Protein 2D37 (pdb70)

Structure (mmCIF, N/CA/C/O backbone):
data_2D37
#
_entry.id   2D37
#
_cell.length_a   86.449
_cell.length_b   86.449
_cell.length_c   49.029
_cell.angle_alpha   90.00
_cell.angle_beta   90.00
_cell.angle_gamma   120.00
#
_symmetry.space_group_name_H-M   'P 31 2 1'
#
loop_
_entity.id
_entity.type
_entity.pdbx_description
1 polymer 'hypothetical NADH-dependent FMN oxidoreductase'
2 non-polymer 'FLAVIN MONONUCLEOTIDE'
3 non-polymer NICOTINAMIDE-ADENINE-DINUCLEOTIDE
4 water water
#
loop_
_atom_site.group_PDB
_atom_site.id
_atom_site.type_symbol
_atom_site.label_atom_id
_atom_site.label_alt_id
_atom_site.label_comp_id
_atom_site.label_asym_id
_atom_site.label_entity_id
_atom_site.label_seq_id
_atom_site.pdbx_PDB_ins_code
_atom_site.Cartn_x
_atom_site.Cartn_y
_atom_site.Cartn_z
_atom_site.occupancy
_atom_site.B_iso_or_equiv
_atom_site.auth_seq_id
_atom_site.auth_comp_id
_atom_site.auth_asym_id
_atom_site.auth_atom_id
_atom_site.pdbx_PDB_model_num
ATOM 1 N N . MET A 1 21 ? -10.127 68.909 -3.356 1.00 32.14 1 MET A N 1
ATOM 2 C CA . MET A 1 21 ? -9.841 69.952 -2.325 1.00 31.49 1 MET A CA 1
ATOM 3 C C . MET A 1 21 ? -9.346 69.378 -1.007 1.00 30.53 1 MET A C 1
ATOM 4 O O . MET A 1 21 ? -8.649 70.083 -0.260 1.00 29.68 1 MET A O 1
ATOM 9 N N . ALA A 1 22 ? -9.707 68.135 -0.725 1.00 29.45 2 ALA A N 1
ATOM 10 C CA . ALA A 1 22 ? -9.161 67.426 0.447 1.00 29.17 2 ALA A CA 1
ATOM 11 C C . ALA A 1 22 ? -7.657 67.323 0.317 1.00 29.22 2 ALA A C 1
ATOM 12 O O . ALA A 1 22 ? -6.920 67.505 1.305 1.00 28.31 2 ALA A O 1
ATOM 14 N N . GLU A 1 23 ? -7.173 67.101 -0.913 1.00 29.11 3 GLU A N 1
ATOM 15 C CA . GLU A 1 23 ? -5.733 67.081 -1.179 1.00 29.19 3 GLU A CA 1
ATOM 16 C C . GLU A 1 23 ? -5.038 68.426 -1.030 1.00 27.56 3 GLU A C 1
ATOM 17 O O . GLU A 1 23 ? -3.885 68.470 -0.580 1.00 27.29 3 GLU A O 1
ATOM 23 N N . VAL A 1 24 ? -5.686 69.535 -1.409 1.00 25.76 4 VAL A N 1
ATOM 24 C CA . VAL A 1 24 ? -5.055 70.839 -1.202 1.00 25.68 4 VAL A CA 1
ATOM 25 C C . VAL A 1 24 ? -4.995 71.139 0.293 1.00 23.03 4 VAL A C 1
ATOM 26 O O . VAL A 1 24 ? -4.008 71.669 0.755 1.00 23.43 4 VAL A O 1
ATOM 30 N N . ILE A 1 25 ? -6.016 70.735 1.039 1.00 23.08 5 ILE A N 1
ATOM 31 C CA . ILE A 1 25 ? -5.989 70.933 2.504 1.00 22.09 5 ILE A CA 1
ATOM 32 C C . ILE A 1 25 ? -4.797 70.166 3.079 1.00 21.65 5 ILE A C 1
ATOM 33 O O . ILE A 1 25 ? -4.002 70.708 3.840 1.00 20.65 5 ILE A O 1
ATOM 38 N N . LYS A 1 26 ? -4.669 68.886 2.743 1.00 21.31 6 LYS A N 1
ATOM 39 C CA . LYS A 1 26 ? -3.559 68.108 3.307 1.00 21.45 6 LYS A CA 1
ATOM 40 C C . LYS A 1 26 ? -2.194 68.665 2.922 1.00 21.21 6 LYS A C 1
ATOM 41 O O . LYS A 1 26 ? -1.279 68.667 3.729 1.00 20.46 6 LYS A O 1
ATOM 47 N N . SER A 1 27 ? -2.020 69.072 1.660 1.00 20.72 7 SER A N 1
ATOM 48 C CA . SER A 1 27 ? -0.723 69.563 1.205 1.00 22.04 7 SER A CA 1
ATOM 49 C C . SER A 1 27 ? -0.278 70.840 1.926 1.00 19.96 7 SER A C 1
ATOM 50 O O . SER A 1 27 ? 0.871 70.999 2.298 1.00 20.63 7 SER A O 1
ATOM 53 N N . ILE A 1 28 ? -1.232 71.752 2.109 1.00 20.66 8 ILE A N 1
ATOM 54 C CA . ILE A 1 28 ? -0.973 72.978 2.852 1.00 20.80 8 ILE A CA 1
ATOM 55 C C . ILE A 1 28 ? -0.750 72.673 4.351 1.00 20.04 8 ILE A C 1
ATOM 56 O O . ILE A 1 28 ? 0.179 73.195 4.959 1.00 19.77 8 ILE A O 1
ATOM 61 N N . MET A 1 29 ? -1.605 71.822 4.925 1.00 20.39 9 MET A N 1
ATOM 62 C CA . MET A 1 29 ? -1.470 71.511 6.354 1.00 19.25 9 MET A CA 1
ATOM 63 C C . MET A 1 29 ? -0.222 70.729 6.697 1.00 19.37 9 MET A C 1
ATOM 64 O O . MET A 1 29 ? 0.297 70.808 7.814 1.00 17.59 9 MET A O 1
ATOM 69 N N . ARG A 1 30 ? 0.323 69.967 5.735 1.00 19.70 10 ARG A N 1
ATOM 70 C CA . ARG A 1 30 ? 1.562 69.255 5.979 1.00 20.58 10 ARG A CA 1
ATOM 71 C C . ARG A 1 30 ? 2.684 70.162 6.349 1.00 20.55 10 ARG A C 1
ATOM 72 O O . ARG A 1 30 ? 3.640 69.727 7.005 1.00 21.37 10 ARG A O 1
ATOM 80 N N . LYS A 1 31 ? 2.615 71.429 5.893 1.00 19.55 11 LYS A N 1
ATOM 81 C CA . LYS A 1 31 ? 3.630 72.405 6.195 1.00 20.47 11 LYS A CA 1
ATOM 82 C C . LYS A 1 31 ? 3.146 73.473 7.169 1.00 18.53 11 LYS A C 1
ATOM 83 O O . LYS A 1 31 ? 3.776 74.512 7.299 1.00 20.96 11 LYS A O 1
ATOM 89 N N . PHE A 1 32 ? 2.036 73.202 7.866 1.00 16.77 12 PHE A N 1
ATOM 90 C CA . PHE A 1 32 ? 1.510 74.110 8.877 1.00 15.14 12 PHE A CA 1
ATOM 91 C C . PHE A 1 32 ? 1.751 73.546 10.264 1.00 15.46 12 PHE A C 1
ATOM 92 O O . PHE A 1 32 ? 1.131 72.571 10.631 1.00 16.52 12 PHE A O 1
ATOM 100 N N . PRO A 1 33 ? 2.696 74.108 11.010 1.00 15.12 13 PRO A N 1
ATOM 101 C CA . PRO A 1 33 ? 3.105 73.536 12.295 1.00 15.52 13 PRO A CA 1
ATOM 102 C C . PRO A 1 33 ? 2.069 73.732 13.371 1.00 15.99 13 PRO A C 1
ATOM 103 O O . PRO A 1 33 ? 1.503 74.817 13.472 1.00 17.05 13 PRO A O 1
ATOM 107 N N . LEU A 1 34 ? 1.834 72.693 14.168 1.00 15.42 14 LEU A N 1
ATOM 108 C CA . LEU A 1 34 ? 0.787 72.742 15.193 1.00 15.23 14 LEU A CA 1
ATOM 109 C C . LEU A 1 34 ? 1.230 72.005 16.433 1.00 16.72 14 LEU A C 1
ATOM 110 O O . LEU A 1 34 ? 1.790 70.916 16.341 1.00 16.71 14 LEU A O 1
ATOM 115 N N . GLY A 1 35 ? 0.968 72.592 17.605 1.00 15.64 15 GLY A N 1
ATOM 116 C CA . GLY A 1 35 ? 1.197 71.888 18.852 1.00 15.58 15 GLY A CA 1
ATOM 117 C C . GLY A 1 35 ? 0.272 70.686 18.921 1.00 15.28 15 GLY A C 1
ATOM 118 O O . GLY A 1 35 ? -0.789 70.633 18.301 1.00 15.71 15 GLY A O 1
ATOM 119 N N . VAL A 1 36 ? 0.735 69.691 19.656 1.00 14.72 16 VAL A N 1
ATOM 120 C CA . VAL A 1 36 ? 0.008 68.473 19.845 1.00 14.69 16 VAL A CA 1
ATOM 121 C C . VAL A 1 36 ? -0.271 68.242 21.295 1.00 15.03 16 VAL A C 1
ATOM 122 O O . VAL A 1 36 ? 0.494 68.679 22.163 1.00 14.02 16 VAL A O 1
ATOM 126 N N . ALA A 1 37 ? -1.358 67.511 21.525 1.00 14.12 17 ALA A N 1
ATOM 127 C CA . ALA A 1 37 ? -1.780 67.090 22.858 1.00 14.84 17 ALA A CA 1
ATOM 128 C C . ALA A 1 37 ? -2.377 65.712 22.765 1.00 14.80 17 ALA A C 1
ATOM 129 O O . ALA A 1 37 ? -2.629 65.220 21.689 1.00 15.20 17 ALA A O 1
ATOM 131 N N . ILE A 1 38 ? -2.532 65.049 23.912 1.00 14.70 18 ILE A N 1
ATOM 132 C CA . ILE A 1 38 ? -3.262 63.786 23.977 1.00 14.51 18 ILE A CA 1
ATOM 133 C C . ILE A 1 38 ? -4.501 63.943 24.820 1.00 15.38 18 ILE A C 1
ATOM 134 O O . ILE A 1 38 ? -4.430 64.190 26.034 1.00 14.81 18 ILE A O 1
ATOM 139 N N . VAL A 1 39 ? -5.642 63.836 24.179 1.00 14.90 19 VAL A N 1
ATOM 140 C CA . VAL A 1 39 ? -6.921 64.013 24.896 1.00 14.89 19 VAL A CA 1
ATOM 141 C C . VAL A 1 39 ? -7.373 62.627 25.325 1.00 16.61 19 VAL A C 1
ATOM 142 O O . VAL A 1 39 ? -7.213 61.655 24.591 1.00 17.74 19 VAL A O 1
ATOM 146 N N . THR A 1 40 ? -7.854 62.516 26.553 1.00 16.55 20 THR A N 1
ATOM 147 C CA . THR A 1 40 ? -8.327 61.225 27.015 1.00 16.54 20 THR A CA 1
ATOM 148 C C . THR A 1 40 ? -9.673 61.353 27.649 1.00 16.45 20 THR A C 1
ATOM 149 O O . THR A 1 40 ? -10.109 62.428 28.022 1.00 16.19 20 THR A O 1
ATOM 153 N N . THR A 1 41 ? -10.353 60.216 27.762 1.00 16.75 21 THR A N 1
ATOM 154 C CA . THR A 1 41 ? -11.559 60.151 28.550 1.00 17.04 21 THR A CA 1
ATOM 155 C C . THR A 1 41 ? -11.748 58.744 29.094 1.00 17.13 21 THR A C 1
ATOM 156 O O . THR A 1 41 ? -10.992 57.841 28.719 1.00 16.07 21 THR A O 1
ATOM 160 N N . ASN A 1 42 ? -12.704 58.619 30.010 1.00 16.48 22 ASN A N 1
ATOM 161 C CA . ASN A 1 42 ? -13.121 57.314 30.565 1.00 17.42 22 ASN A CA 1
ATOM 162 C C . ASN A 1 42 ? -14.522 57.107 30.006 1.00 17.48 22 ASN A C 1
ATOM 163 O O . ASN A 1 42 ? -15.491 57.765 30.409 1.00 19.01 22 ASN A O 1
ATOM 168 N N . TRP A 1 43 ? -14.583 56.281 28.980 1.00 17.59 23 TRP A N 1
ATOM 169 C CA . TRP A 1 43 ? -15.746 56.068 28.149 1.00 18.54 23 TRP A CA 1
ATOM 170 C C . TRP A 1 43 ? -16.454 54.816 28.657 1.00 20.14 23 TRP A C 1
ATOM 171 O O . TRP A 1 43 ? -16.108 53.714 28.252 1.00 19.75 23 TRP A O 1
ATOM 182 N N . LYS A 1 44 ? -17.392 55.021 29.570 1.00 20.88 24 LYS A N 1
ATOM 183 C CA . LYS A 1 44 ? -18.123 53.916 30.197 1.00 21.57 24 LYS A CA 1
ATOM 184 C C . LYS A 1 44 ? -17.172 52.872 30.760 1.00 21.37 24 LYS A C 1
ATOM 185 O O . LYS A 1 44 ? -17.430 51.656 30.654 1.00 22.31 24 LYS A O 1
ATOM 191 N N . GLY A 1 45 ? -16.073 53.314 31.359 1.00 20.44 25 GLY A N 1
ATOM 192 C CA . GLY A 1 45 ? -15.059 52.456 31.945 1.00 20.39 25 GLY A CA 1
ATOM 193 C C . GLY A 1 45 ? -13.884 52.091 31.065 1.00 18.81 25 GLY A C 1
ATOM 194 O O . GLY A 1 45 ? -12.881 51.562 31.523 1.00 19.75 25 GLY A O 1
ATOM 195 N N . GLU A 1 46 ? -14.011 52.350 29.760 1.00 17.88 26 GLU A N 1
ATOM 196 C CA . GLU A 1 46 ? -12.921 52.080 28.815 1.00 17.24 26 GLU A CA 1
ATOM 197 C C . GLU A 1 46 ? -12.017 53.310 28.765 1.00 17.84 26 GLU A C 1
ATOM 198 O O . GLU A 1 46 ? -12.503 54.381 28.416 1.00 17.68 26 GLU A O 1
ATOM 204 N N . LEU A 1 47 ? -10.741 53.121 29.075 1.00 16.77 27 LEU A N 1
ATOM 205 C CA . LEU A 1 47 ? -9.761 54.193 28.984 1.00 16.95 27 LEU A CA 1
ATOM 206 C C . LEU A 1 47 ? -9.367 54.372 27.510 1.00 16.41 27 LEU A C 1
ATOM 207 O O . LEU A 1 47 ? -8.867 53.452 26.878 1.00 17.10 27 LEU A O 1
ATOM 212 N N . VAL A 1 48 ? -9.608 55.578 26.977 1.00 15.12 28 VAL A N 1
ATOM 213 C CA . VAL A 1 48 ? -9.310 55.888 25.613 1.00 15.61 28 VAL A CA 1
ATOM 214 C C . VAL A 1 48 ? -8.645 57.254 25.541 1.00 15.76 28 VAL A C 1
ATOM 215 O O . VAL A 1 48 ? -8.770 58.100 26.429 1.00 15.24 28 VAL A O 1
ATOM 219 N N . GLY A 1 49 ? -7.922 57.447 24.464 1.00 15.60 29 GLY A N 1
ATOM 220 C CA . GLY A 1 49 ? -7.392 58.764 24.182 1.00 15.84 29 GLY A CA 1
ATOM 221 C C . GLY A 1 49 ? -6.814 58.801 22.781 1.00 15.35 29 GLY A C 1
ATOM 222 O O . GLY A 1 49 ? -6.763 57.806 22.070 1.00 15.60 29 GLY A O 1
ATOM 223 N N . MET A 1 50 ? -6.446 59.993 22.348 1.00 15.08 30 MET A N 1
ATOM 224 C CA . MET A 1 50 ? -5.829 60.138 21.037 1.00 14.59 30 MET A CA 1
ATOM 225 C C . MET A 1 50 ? -4.968 61.382 20.983 1.00 14.06 30 MET A C 1
ATOM 226 O O . MET A 1 50 ? -5.258 62.414 21.636 1.00 14.66 30 MET A O 1
ATOM 231 N N . THR A 1 51 ? -3.922 61.280 20.176 1.00 13.37 31 THR A N 1
ATOM 232 C CA . THR A 1 51 ? -3.121 62.407 19.741 1.00 13.52 31 THR A CA 1
ATOM 233 C C . THR A 1 51 ? -3.943 63.309 18.845 1.00 12.95 31 THR A C 1
ATOM 234 O O . THR A 1 51 ? -4.602 62.840 17.927 1.00 13.19 31 THR A O 1
ATOM 238 N N . VAL A 1 52 ? -3.935 64.591 19.154 1.00 13.02 32 VAL A N 1
ATOM 239 C CA . VAL A 1 52 ? -4.590 65.621 18.379 1.00 12.99 32 VAL A CA 1
ATOM 240 C C . VAL A 1 52 ? -3.672 66.797 18.062 1.00 12.80 32 VAL A C 1
ATOM 241 O O . VAL A 1 52 ? -2.815 67.150 18.868 1.00 12.35 32 VAL A O 1
ATOM 245 N N . ASN A 1 53 ? -3.838 67.382 16.867 1.00 13.20 33 ASN A N 1
ATOM 246 C CA . ASN A 1 53 ? -3.202 68.652 16.533 1.00 13.89 33 ASN A CA 1
ATOM 247 C C . ASN A 1 53 ? -4.214 69.762 16.349 1.00 14.45 33 ASN A C 1
ATOM 248 O O . ASN A 1 53 ? -3.871 70.833 15.846 1.00 14.17 33 ASN A O 1
ATOM 253 N N . THR A 1 54 ? -5.450 69.519 16.774 1.00 12.77 34 THR A N 1
ATOM 254 C CA . THR A 1 54 ? -6.538 70.484 16.741 1.00 13.70 34 THR A CA 1
ATOM 255 C C . THR A 1 54 ? -6.940 71.062 18.086 1.00 13.36 34 THR A C 1
ATOM 256 O O . THR A 1 54 ? -7.990 71.737 18.171 1.00 13.28 34 THR A O 1
ATOM 260 N N . PHE A 1 55 ? -6.153 70.798 19.139 1.00 13.44 35 PHE A N 1
ATOM 261 C CA . PHE A 1 55 ? -6.497 71.350 20.441 1.00 13.26 35 PHE A CA 1
ATOM 262 C C . PHE A 1 55 ? -6.196 72.868 20.448 1.00 12.84 35 PHE A C 1
ATOM 263 O O . PHE A 1 55 ? -5.144 73.315 19.938 1.00 14.03 35 PHE A O 1
ATOM 271 N N . ASN A 1 56 ? -7.090 73.633 21.045 1.00 13.00 36 ASN A N 1
ATOM 272 C CA . ASN A 1 56 ? -6.836 75.046 21.256 1.00 14.08 36 ASN A CA 1
ATOM 273 C C . ASN A 1 56 ? -7.733 75.608 22.351 1.00 15.11 36 ASN A C 1
ATOM 274 O O . ASN A 1 56 ? -8.670 74.956 22.784 1.00 14.82 36 ASN A O 1
ATOM 279 N N . SER A 1 57 ? -7.433 76.837 22.772 1.00 14.80 37 SER A N 1
ATOM 280 C CA . SER A 1 57 ? -8.345 77.600 23.628 1.00 14.76 37 SER A CA 1
ATOM 281 C C . SER A 1 57 ? -9.405 78.273 22.788 1.00 15.00 37 SER A C 1
ATOM 282 O O . SER A 1 57 ? -9.086 78.896 21.743 1.00 15.76 37 SER A O 1
ATOM 285 N N . LEU A 1 58 ? -10.666 78.182 23.203 1.00 15.03 38 LEU A N 1
ATOM 286 C CA . LEU A 1 58 ? -11.780 78.689 22.433 1.00 15.10 38 LEU A CA 1
ATOM 287 C C . LEU A 1 58 ? -12.367 79.957 23.031 1.00 16.35 38 LEU A C 1
ATOM 288 O O . LEU A 1 58 ? -12.725 80.876 22.320 1.00 17.00 38 LEU A O 1
ATOM 293 N N . SER A 1 59 ? -12.530 79.934 24.344 1.00 16.31 39 SER A N 1
ATOM 294 C CA . SER A 1 59 ? -13.162 81.057 25.059 1.00 16.78 39 SER A CA 1
ATOM 295 C C . SER A 1 59 ? -12.537 81.282 26.421 1.00 18.14 39 SER A C 1
ATOM 296 O O . SER A 1 59 ? -12.076 80.351 27.074 1.00 17.66 39 SER A O 1
ATOM 299 N N . LEU A 1 60 ? -12.540 82.531 26.891 1.00 19.14 40 LEU A N 1
ATOM 300 C CA . LEU A 1 60 ? -12.078 82.837 28.259 1.00 20.15 40 LEU A CA 1
ATOM 301 C C . LEU A 1 60 ? -13.188 82.936 29.275 1.00 20.47 40 LEU A C 1
ATOM 302 O O . LEU A 1 60 ? -13.024 82.455 30.401 1.00 21.24 40 LEU A O 1
ATOM 307 N N . ASN A 1 61 ? -14.306 83.525 28.875 1.00 20.66 41 ASN A N 1
ATOM 308 C CA . ASN A 1 61 ? -15.498 83.654 29.721 1.00 22.37 41 ASN A CA 1
ATOM 309 C C . ASN A 1 61 ? -16.718 83.250 28.940 1.00 22.73 41 ASN A C 1
ATOM 310 O O . ASN A 1 61 ? -17.211 84.034 28.110 1.00 23.40 41 ASN A O 1
ATOM 315 N N . PRO A 1 62 ? -17.221 82.025 29.104 1.00 21.12 42 PRO A N 1
ATOM 316 C CA . PRO A 1 62 ? -16.713 80.998 30.017 1.00 20.38 42 PRO A CA 1
ATOM 317 C C . PRO A 1 62 ? -15.406 80.381 29.551 1.00 20.56 42 PRO A C 1
ATOM 318 O O . PRO A 1 62 ? -15.065 80.577 28.374 1.00 20.19 42 PRO A O 1
ATOM 322 N N . PRO A 1 63 ? -14.673 79.709 30.439 1.00 19.79 43 PRO A N 1
ATOM 323 C CA . PRO A 1 63 ? -13.351 79.178 30.085 1.00 19.13 43 PRO A CA 1
ATOM 324 C C . PRO A 1 63 ? -13.518 77.875 29.314 1.00 19.18 43 PRO A C 1
ATOM 325 O O . PRO A 1 63 ? -13.775 76.838 29.903 1.00 19.41 43 PRO A O 1
ATOM 329 N N . LEU A 1 64 ? -13.313 77.928 27.999 1.00 18.15 44 LEU A N 1
ATOM 330 C CA . LEU A 1 64 ? -13.555 76.765 27.135 1.00 16.95 44 LEU A CA 1
ATOM 331 C C . LEU A 1 64 ? -12.349 76.449 26.276 1.00 17.21 44 LEU A C 1
ATOM 332 O O . LEU A 1 64 ? -11.677 77.349 25.760 1.00 16.42 44 LEU A O 1
ATOM 337 N N . VAL A 1 65 ? -12.099 75.146 26.153 1.00 16.23 45 VAL A N 1
ATOM 338 C CA . VAL A 1 65 ? -11.101 74.632 25.223 1.00 15.64 45 VAL A CA 1
ATOM 339 C C . VAL A 1 65 ? -11.793 73.649 24.276 1.00 14.63 45 VAL A C 1
ATOM 340 O O . VAL A 1 65 ? -12.920 73.203 24.513 1.00 16.09 45 VAL A O 1
ATOM 344 N N . SER A 1 66 ? -11.134 73.336 23.165 1.00 15.07 46 SER A N 1
ATOM 345 C CA . SER A 1 66 ? -11.757 72.538 22.116 1.00 14.37 46 SER A CA 1
ATOM 346 C C . SER A 1 66 ? -10.724 71.711 21.355 1.00 14.19 46 SER A C 1
ATOM 347 O O . SER A 1 66 ? -9.537 71.986 21.375 1.00 13.48 46 S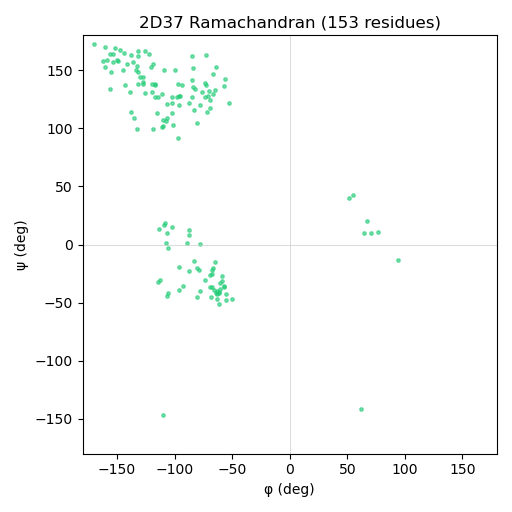ER A O 1
ATOM 350 N N . PHE A 1 67 ? -11.226 70.671 20.729 1.00 14.80 47 PHE A N 1
ATOM 351 C CA . PHE A 1 67 ? -10.501 69.939 19.707 1.00 14.70 47 PHE A CA 1
ATOM 352 C C . PHE A 1 67 ? -11.512 69.409 18.696 1.00 14.18 47 PHE A C 1
ATOM 353 O O . PHE A 1 67 ? -12.705 69.480 18.949 1.00 13.58 47 PHE A O 1
ATOM 361 N N . PHE A 1 68 ? -11.026 68.938 17.558 1.00 13.96 48 PHE A N 1
ATOM 362 C CA . PHE A 1 68 ? -11.877 68.438 16.482 1.00 14.65 48 PHE A CA 1
ATOM 363 C C . PHE A 1 68 ? -11.688 66.929 16.387 1.00 15.10 48 PHE A C 1
ATOM 364 O O . PHE A 1 68 ? -10.567 66.427 16.394 1.00 16.27 48 PHE A O 1
ATOM 372 N N . ALA A 1 69 ? -12.802 66.197 16.382 1.00 15.42 49 ALA A N 1
ATOM 373 C CA . ALA A 1 69 ? -12.797 64.750 16.422 1.00 16.21 49 ALA A CA 1
ATOM 374 C C . ALA A 1 69 ? -13.361 64.222 15.135 1.00 15.54 49 ALA A C 1
ATOM 375 O O . ALA A 1 69 ? -14.475 64.585 14.745 1.00 15.43 49 ALA A O 1
ATOM 377 N N . ASP A 1 70 ? -12.607 63.337 14.486 1.00 15.51 50 ASP A N 1
ATOM 378 C CA . ASP A 1 70 ? -12.968 62.800 13.151 1.00 16.64 50 ASP A CA 1
ATOM 379 C C . ASP A 1 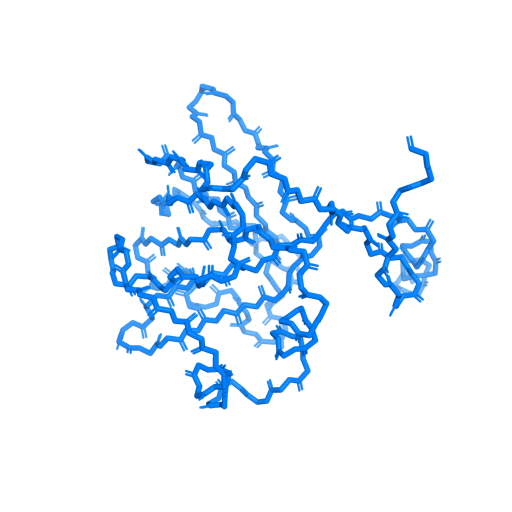70 ? -14.141 61.838 13.266 1.00 18.09 50 ASP A C 1
ATOM 380 O O . ASP A 1 70 ? -13.996 60.766 13.857 1.00 18.06 50 ASP A O 1
ATOM 385 N N . ARG A 1 71 ? -15.265 62.214 12.693 1.00 17.91 51 ARG A N 1
ATOM 386 C CA . ARG A 1 71 ? -16.468 61.368 12.714 1.00 20.06 51 ARG A CA 1
ATOM 387 C C . ARG A 1 71 ? -16.288 60.119 11.850 1.00 20.38 51 ARG A C 1
ATOM 388 O O . ARG A 1 71 ? -16.969 59.095 12.085 1.00 21.60 51 ARG A O 1
ATOM 396 N N . MET A 1 72 ? -15.423 60.204 10.852 1.00 21.14 52 MET A N 1
ATOM 397 C CA . MET A 1 72 ? -15.214 59.080 9.912 1.00 22.57 52 MET A CA 1
ATOM 398 C C . MET A 1 72 ? -14.570 57.876 10.588 1.00 23.03 52 MET A C 1
ATOM 399 O O . MET A 1 72 ? -14.687 56.739 10.087 1.00 25.62 52 MET A O 1
ATOM 404 N N . LYS A 1 73 ? -13.890 58.118 11.709 1.00 21.34 53 LYS A N 1
ATOM 405 C CA . LYS A 1 73 ? -13.239 57.091 12.521 1.00 21.79 53 LYS A CA 1
ATOM 406 C C . LYS A 1 73 ? -13.972 56.823 13.840 1.00 21.22 53 LYS A C 1
ATOM 407 O O . LYS A 1 73 ? -13.513 56.019 14.674 1.00 22.71 53 LYS A O 1
ATOM 413 N N . GLY A 1 74 ? -15.080 57.506 14.072 1.00 19.98 54 GLY A N 1
ATOM 414 C CA . GLY A 1 74 ? -15.774 57.439 15.342 1.00 19.96 54 GLY A CA 1
ATOM 415 C C . GLY A 1 74 ? -15.034 58.051 16.537 1.00 20.47 54 GLY A C 1
ATOM 416 O O . GLY A 1 74 ? -15.399 57.799 17.685 1.00 19.90 54 GLY A O 1
ATOM 417 N N . ASN A 1 75 ? -14.069 58.924 16.247 1.00 19.22 55 ASN A N 1
ATOM 418 C CA . ASN A 1 75 ? -13.285 59.567 17.310 1.00 17.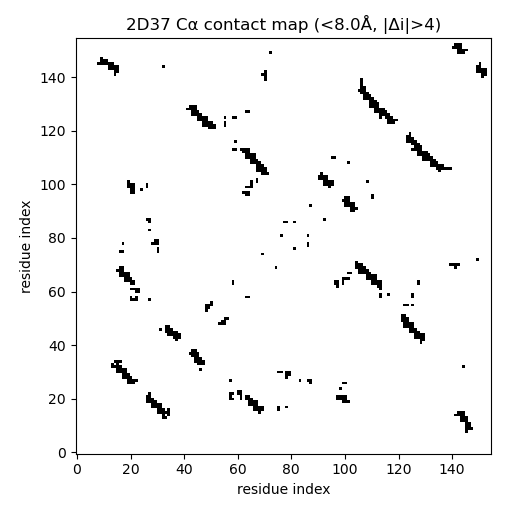91 55 ASN A CA 1
ATOM 419 C C . ASN A 1 75 ? -14.125 60.501 18.170 1.00 17.54 55 ASN A C 1
ATOM 420 O O . ASN A 1 75 ? -13.733 60.839 19.278 1.00 16.56 55 ASN A O 1
ATOM 425 N N . ASP A 1 76 ? -15.249 60.932 17.644 1.00 16.96 56 ASP A N 1
ATOM 426 C CA . ASP A 1 76 ? -16.183 61.813 18.374 1.00 17.71 56 ASP A CA 1
ATOM 427 C C . ASP A 1 76 ? -16.971 61.100 19.480 1.00 18.58 56 ASP A C 1
ATOM 428 O O . ASP A 1 76 ? -17.355 61.717 20.491 1.00 18.51 56 ASP A O 1
ATOM 433 N N . ILE A 1 77 ? -17.234 59.815 19.266 1.00 18.34 57 ILE A N 1
ATOM 434 C CA . ILE A 1 77 ? -18.230 59.102 20.086 1.00 19.71 57 ILE A CA 1
ATOM 435 C C . ILE A 1 77 ? -17.858 59.009 21.577 1.00 18.20 57 ILE A C 1
ATOM 436 O O . ILE A 1 77 ? -18.693 59.291 22.414 1.00 19.06 57 ILE A O 1
ATOM 441 N N . PRO A 1 78 ? -16.617 58.638 21.944 1.00 17.83 58 PRO A N 1
ATOM 442 C CA . PRO A 1 78 ? -16.267 58.571 23.356 1.00 17.95 58 PRO A CA 1
ATOM 443 C C . PRO A 1 78 ? -16.472 59.852 24.112 1.00 18.76 58 PRO A C 1
ATOM 444 O O . PRO A 1 78 ? -16.927 59.833 25.246 1.00 19.68 58 PRO A O 1
ATOM 448 N N . TYR A 1 79 ? -16.211 60.992 23.462 1.00 18.42 59 TYR A N 1
ATOM 449 C CA . TYR A 1 79 ? -16.323 62.262 24.128 1.00 18.89 59 TYR A CA 1
ATOM 450 C C . TYR A 1 79 ? -17.780 62.670 24.244 1.00 18.73 59 TYR A C 1
ATOM 451 O O . TYR A 1 79 ? -18.177 63.147 25.299 1.00 20.63 59 TYR A O 1
ATOM 460 N N . LYS A 1 80 ? -18.563 62.433 23.200 1.00 19.96 60 LYS A N 1
ATOM 461 C CA . LYS A 1 80 ? -19.994 62.683 23.212 1.00 20.48 60 LYS A CA 1
ATOM 462 C C . LYS A 1 80 ? -20.697 61.880 24.329 1.00 21.18 60 LYS A C 1
ATOM 463 O O . LYS A 1 80 ? -21.689 62.330 24.925 1.00 22.48 60 LYS A O 1
ATOM 469 N N . GLU A 1 81 ? -20.153 60.718 24.633 1.00 21.42 61 GLU A N 1
ATOM 470 C CA . GLU A 1 81 ? -20.764 59.800 25.605 1.00 22.32 61 GLU A CA 1
ATOM 471 C C . GLU A 1 81 ? -20.114 59.793 26.962 1.00 23.19 61 GLU A C 1
ATOM 472 O O . GLU A 1 81 ? -20.329 58.863 27.775 1.00 25.03 61 GLU A O 1
ATOM 478 N N . SER A 1 82 ? -19.285 60.794 27.244 1.00 21.69 62 SER A N 1
ATOM 479 C CA . SER A 1 82 ? -18.642 60.941 28.525 1.00 20.97 62 SER A CA 1
ATOM 480 C C . SER A 1 82 ? -18.811 62.372 29.026 1.00 21.70 62 SER A C 1
ATOM 481 O O . SER A 1 82 ? -18.887 63.302 28.228 1.00 21.80 62 SER A O 1
ATOM 484 N N . LYS A 1 83 ? -18.889 62.535 30.337 1.00 21.53 63 LYS A N 1
ATOM 485 C CA . LYS A 1 83 ? -19.171 63.849 30.913 1.00 22.39 63 LYS A CA 1
ATOM 486 C C . LYS A 1 83 ? -17.928 64.759 30.988 1.00 21.04 63 LYS A C 1
ATOM 487 O O . LYS A 1 83 ? -18.053 65.982 31.105 1.00 21.85 63 LYS A O 1
ATOM 493 N N . TYR A 1 84 ? -16.748 64.159 30.935 1.00 20.74 64 TYR A N 1
ATOM 494 C CA . TYR A 1 84 ? -15.478 64.858 31.144 1.00 19.49 64 TYR A CA 1
ATOM 495 C C . TYR A 1 84 ? -14.442 64.380 30.132 1.00 18.71 64 TYR A C 1
ATOM 496 O O . TYR A 1 84 ? -14.610 63.356 29.522 1.00 19.21 64 TYR A O 1
ATOM 505 N N . PHE A 1 85 ? -13.393 65.165 29.980 1.00 18.29 65 PHE A N 1
ATOM 506 C CA . PHE A 1 85 ? -12.196 64.752 29.249 1.00 17.50 65 PHE A CA 1
ATOM 507 C C . PHE A 1 85 ? -10.989 65.445 29.853 1.00 17.52 65 PHE A C 1
ATOM 508 O O . PHE A 1 85 ? -11.104 66.491 30.508 1.00 17.69 65 PHE A O 1
ATOM 516 N N . VAL A 1 86 ? -9.826 64.865 29.627 1.00 16.27 66 VAL A N 1
ATOM 517 C CA . VAL A 1 86 ? -8.564 65.427 30.051 1.00 15.83 66 VAL A CA 1
ATOM 518 C C . VAL A 1 86 ? -7.684 65.749 28.837 1.00 16.13 66 VAL A C 1
ATOM 519 O O . VAL A 1 86 ? -7.631 64.993 27.885 1.00 15.49 66 VAL A O 1
ATOM 523 N N . VAL A 1 87 ? -7.050 66.906 28.876 1.00 15.27 67 VAL A N 1
ATOM 524 C CA . VAL A 1 87 ? -6.026 67.289 27.907 1.00 15.35 67 VAL A CA 1
ATOM 525 C C . VAL A 1 87 ? -4.638 67.138 28.515 1.00 15.20 67 VAL A C 1
ATOM 526 O O . VAL A 1 87 ? -4.263 67.827 29.457 1.00 17.04 67 VAL A O 1
ATOM 530 N N . ASN A 1 88 ? -3.857 66.198 27.990 1.00 15.20 68 ASN A N 1
ATOM 531 C CA . ASN A 1 88 ? -2.506 65.935 28.448 1.00 14.59 68 ASN A CA 1
ATOM 532 C C . ASN A 1 88 ? -1.491 66.634 27.551 1.00 15.93 68 ASN A C 1
ATOM 533 O O . ASN A 1 88 ? -1.514 66.453 26.335 1.00 15.26 68 ASN A O 1
ATOM 538 N N . PHE A 1 89 ? -0.614 67.416 28.170 1.00 15.74 69 PHE A N 1
ATOM 539 C CA . PHE A 1 89 ? 0.478 68.062 27.490 1.00 16.51 69 PHE A CA 1
ATOM 540 C C . PHE A 1 89 ? 1.740 67.355 27.860 1.00 16.39 69 PHE A C 1
ATOM 541 O O . PHE A 1 89 ? 2.138 67.302 29.032 1.00 17.39 69 PHE A O 1
ATOM 549 N N . THR A 1 90 ? 2.428 66.831 26.855 1.00 16.92 70 THR A N 1
ATOM 550 C CA . THR A 1 90 ? 3.636 66.048 27.088 1.00 18.39 70 THR A CA 1
ATOM 551 C C . THR A 1 90 ? 4.705 66.329 26.052 1.00 18.95 70 THR A C 1
ATOM 552 O O . THR A 1 90 ? 4.411 66.803 24.945 1.00 18.44 70 THR A O 1
ATOM 556 N N . ASP A 1 91 ? 5.971 66.086 26.441 1.00 20.10 71 ASP A N 1
ATOM 557 C CA . ASP A 1 91 ? 7.092 66.235 25.527 1.00 21.32 71 ASP A CA 1
ATOM 558 C C . ASP A 1 91 ? 7.705 64.911 25.101 1.00 21.96 71 ASP A C 1
ATOM 559 O O . ASP A 1 91 ? 8.811 64.886 24.588 1.00 23.24 71 ASP A O 1
ATOM 564 N N . ASN A 1 92 ? 6.950 63.832 25.276 1.00 21.98 72 ASN A N 1
ATOM 565 C CA . ASN A 1 92 ? 7.448 62.491 24.968 1.00 22.64 72 ASN A CA 1
ATOM 566 C C . ASN A 1 92 ? 6.895 62.049 23.623 1.00 22.43 72 ASN A C 1
ATOM 567 O O . ASN A 1 92 ? 5.712 61.688 23.529 1.00 22.10 72 ASN A O 1
ATOM 572 N N . GLU A 1 93 ? 7.722 62.102 22.581 1.00 22.36 73 GLU A N 1
ATOM 573 C CA . GLU A 1 93 ? 7.284 61.722 21.224 1.00 23.77 73 GLU A CA 1
ATOM 574 C C . GLU A 1 93 ? 6.748 60.299 21.187 1.00 21.88 73 GLU A C 1
ATOM 575 O O . GLU A 1 93 ? 5.846 59.996 20.397 1.00 21.43 73 GLU A O 1
ATOM 581 N N . GLU A 1 94 ? 7.338 59.404 21.984 1.00 20.88 74 GLU A N 1
ATOM 582 C CA . GLU A 1 94 ? 6.849 58.026 22.033 1.00 20.01 74 GLU A CA 1
ATOM 583 C C . GLU A 1 94 ? 5.374 57.963 22.365 1.00 19.53 74 GLU A C 1
ATOM 584 O O . GLU A 1 94 ? 4.634 57.206 21.770 1.00 17.33 74 GLU A O 1
ATOM 590 N N . LEU A 1 95 ? 4.950 58.784 23.322 1.00 18.38 75 LEU A N 1
ATOM 591 C CA . LEU A 1 95 ? 3.542 58.825 23.693 1.00 18.28 75 LEU A CA 1
ATOM 592 C C . LEU A 1 95 ? 2.664 59.326 22.546 1.00 16.37 75 LEU A C 1
ATOM 593 O O . LEU A 1 95 ? 1.582 58.786 22.323 1.00 15.62 75 LEU A O 1
ATOM 598 N N . PHE A 1 96 ? 3.105 60.369 21.815 1.00 16.08 76 PHE A N 1
ATOM 599 C CA . PHE A 1 96 ? 2.295 60.826 20.712 1.00 15.13 76 PHE A CA 1
ATOM 600 C C . PHE A 1 96 ? 2.135 59.720 19.666 1.00 15.95 76 PHE A C 1
ATOM 601 O O . PHE A 1 96 ? 1.066 59.538 19.069 1.00 16.30 76 PHE A O 1
ATOM 609 N N . ASN A 1 97 ? 3.218 58.997 19.395 1.00 17.12 77 ASN A N 1
ATOM 610 C CA . ASN A 1 97 ? 3.105 57.888 18.435 1.00 16.29 77 ASN A CA 1
ATOM 611 C C . ASN A 1 97 ? 2.209 56.737 18.914 1.00 16.88 77 ASN A C 1
ATOM 612 O O . ASN A 1 97 ? 1.440 56.208 18.157 1.00 16.43 77 ASN A O 1
ATOM 617 N N . ILE A 1 98 ? 2.273 56.385 20.187 1.00 16.73 78 ILE A N 1
ATOM 618 C CA . ILE A 1 98 ? 1.366 55.402 20.768 1.00 16.65 78 ILE A CA 1
ATOM 619 C C . ILE A 1 98 ? -0.088 55.823 20.542 1.00 15.29 78 ILE A C 1
ATOM 620 O O . ILE A 1 98 ? -0.932 55.030 20.127 1.00 16.20 78 ILE A O 1
ATOM 625 N N . PHE A 1 99 ? -0.388 57.090 20.831 1.00 15.38 79 PHE A N 1
ATOM 626 C CA . PHE A 1 99 ? -1.758 57.566 20.814 1.00 15.43 79 PHE A CA 1
ATOM 627 C C . PHE A 1 99 ? -2.220 58.047 19.428 1.00 15.39 79 PHE A C 1
ATOM 628 O O . PHE A 1 99 ? -3.298 58.571 19.279 1.00 14.98 79 PHE A O 1
ATOM 636 N N . ALA A 1 100 ? -1.386 57.813 18.417 1.00 15.50 80 ALA A N 1
ATOM 637 C CA . ALA A 1 100 ? -1.792 57.964 17.029 1.00 16.79 80 ALA A CA 1
ATOM 638 C C . ALA A 1 100 ? -1.795 56.645 16.243 1.00 18.30 80 ALA A C 1
ATOM 639 O O . ALA A 1 100 ? -2.610 56.484 15.324 1.00 19.41 80 ALA A O 1
ATOM 641 N N . LEU A 1 101 ? -0.892 55.740 16.592 1.00 19.20 81 LEU A N 1
ATOM 642 C CA . LEU A 1 101 ? -0.622 54.563 15.728 1.00 20.44 81 LEU A CA 1
ATOM 643 C C . LEU A 1 101 ? -1.024 53.228 16.284 1.00 21.82 81 LEU A C 1
ATOM 644 O O . LEU A 1 101 ? -1.363 52.321 15.494 1.00 21.79 81 LEU A O 1
ATOM 649 N N . LYS A 1 102 ? -0.995 53.077 17.605 1.00 20.28 82 LYS A N 1
ATOM 650 C CA . LYS A 1 102 ? -1.225 51.758 18.233 1.00 20.70 82 LYS A CA 1
ATOM 651 C C . LYS A 1 102 ? -2.703 51.462 18.407 1.00 20.93 82 LYS A C 1
ATOM 652 O O . LYS A 1 102 ? -3.500 52.399 18.520 1.00 20.81 82 LYS A O 1
ATOM 658 N N . PRO A 1 103 ? -3.092 50.172 18.403 1.00 22.08 83 PRO A N 1
ATOM 659 C CA . PRO A 1 103 ? -4.503 49.781 18.621 1.00 22.44 83 PRO A CA 1
ATOM 660 C C . PRO A 1 103 ? -5.031 50.321 19.938 1.00 23.63 83 PRO A C 1
ATOM 661 O O . PRO A 1 103 ? -4.319 50.375 20.917 1.00 21.90 83 PRO A O 1
ATOM 665 N N . VAL A 1 104 ? -6.288 50.729 19.908 1.00 24.42 84 VAL A N 1
ATOM 666 C CA . VAL A 1 104 ? -6.913 51.316 21.098 1.00 25.96 84 VAL A CA 1
ATOM 667 C C . VAL A 1 104 ? -6.692 50.435 22.322 1.00 25.75 84 VAL A C 1
ATOM 668 O O . VAL A 1 104 ? -6.275 50.942 23.372 1.00 25.96 84 VAL A O 1
ATOM 672 N N . LYS A 1 105 ? -6.918 49.126 22.202 1.00 27.20 85 LYS A N 1
ATOM 673 C CA . LYS A 1 105 ? -6.856 48.233 23.355 1.00 26.88 85 LYS A CA 1
ATOM 674 C C . LYS A 1 105 ? -5.469 48.124 23.975 1.00 25.84 85 LYS A C 1
ATOM 675 O O . LYS A 1 105 ? -5.345 47.691 25.115 1.00 26.99 85 LYS A O 1
ATOM 681 N N . GLU A 1 106 ? -4.439 48.566 23.252 1.00 24.82 86 GLU A N 1
ATOM 682 C CA . GLU A 1 106 ? -3.073 48.456 23.689 1.00 23.85 86 GLU A CA 1
ATOM 683 C C . GLU A 1 106 ? -2.505 49.712 24.379 1.00 22.11 86 GLU A C 1
ATOM 684 O O . GLU A 1 106 ? -1.515 49.632 25.085 1.00 22.34 86 GLU A O 1
ATOM 690 N N . ARG A 1 107 ? -3.121 50.874 24.170 1.00 20.22 87 ARG A N 1
ATOM 691 C CA . ARG A 1 107 ? -2.467 52.113 24.547 1.00 19.16 87 ARG A CA 1
ATOM 692 C C . ARG A 1 107 ? -2.180 52.289 26.043 1.00 20.33 87 ARG A C 1
ATOM 693 O O . ARG A 1 107 ? -1.119 52.770 26.410 1.00 21.48 87 ARG A O 1
ATOM 701 N N . PHE A 1 108 ? -3.120 51.887 26.905 1.00 19.50 88 PHE A N 1
ATOM 702 C CA . PHE A 1 108 ? -2.937 52.104 28.334 1.00 19.28 88 PHE A CA 1
ATOM 703 C C . PHE A 1 108 ? -2.208 50.961 29.010 1.00 21.35 88 PHE A C 1
ATOM 704 O O . PHE A 1 108 ? -1.939 51.014 30.220 1.00 23.19 88 PHE A O 1
ATOM 712 N N . ARG A 1 109 ? -1.818 49.959 28.243 1.00 21.46 89 ARG A N 1
ATOM 713 C CA . ARG A 1 109 ? -0.959 48.901 28.770 1.00 23.59 89 ARG A CA 1
ATOM 714 C C . ARG A 1 109 ? 0.497 49.318 28.849 1.00 25.99 89 ARG A C 1
ATOM 715 O O . ARG A 1 109 ? 1.263 48.741 29.608 1.00 27.37 89 ARG A O 1
ATOM 723 N N . GLU A 1 110 ? 0.887 50.316 28.060 1.00 27.48 90 GLU A N 1
ATOM 724 C CA . GLU A 1 110 ? 2.286 50.596 27.796 1.00 30.48 90 GLU A CA 1
ATOM 725 C C . GLU A 1 110 ? 2.789 51.837 28.541 1.00 31.37 90 GLU A C 1
ATOM 726 O O . GLU A 1 110 ? 3.962 52.171 28.450 1.00 32.02 90 GLU A O 1
ATOM 732 N N . ILE A 1 111 ? 1.898 52.519 29.262 1.00 31.52 91 ILE A N 1
ATOM 733 C CA . ILE A 1 111 ? 2.215 53.826 29.841 1.00 31.29 91 ILE A CA 1
ATOM 734 C C . ILE A 1 111 ? 1.803 53.923 31.328 1.00 30.21 91 ILE A C 1
ATOM 735 O O . ILE A 1 111 ? 0.879 53.231 31.785 1.00 31.54 91 ILE A O 1
ATOM 740 N N . LYS A 1 112 ? 2.473 54.779 32.100 1.00 28.27 92 LYS A N 1
ATOM 741 C CA . LYS A 1 112 ? 2.047 55.062 33.465 1.00 26.89 92 LYS A CA 1
ATOM 742 C C . LYS A 1 112 ? 0.955 56.140 33.438 1.00 25.58 92 LYS A C 1
ATOM 743 O O . LYS A 1 112 ? 1.076 57.127 32.703 1.00 24.10 92 LYS A O 1
ATOM 749 N N . TYR A 1 113 ? -0.108 55.939 34.214 1.00 23.92 93 TYR A N 1
ATOM 750 C CA . TYR A 1 113 ? -1.240 56.880 34.289 1.00 23.73 93 TYR A CA 1
ATOM 751 C C . TYR A 1 113 ? -1.944 56.762 35.643 1.00 23.45 93 TYR A C 1
ATOM 752 O O . TYR A 1 113 ? -1.752 55.774 36.367 1.00 23.72 93 TYR A O 1
ATOM 761 N N . LYS A 1 114 ? -2.754 57.769 35.961 1.00 20.87 94 LYS A N 1
ATOM 762 C CA . LYS A 1 114 ? -3.711 57.746 37.077 1.00 20.59 94 LYS A CA 1
ATOM 763 C C . LYS A 1 114 ? -5.068 58.237 36.587 1.00 22.91 94 LYS A C 1
ATOM 764 O O . LYS A 1 114 ? -5.173 58.850 35.4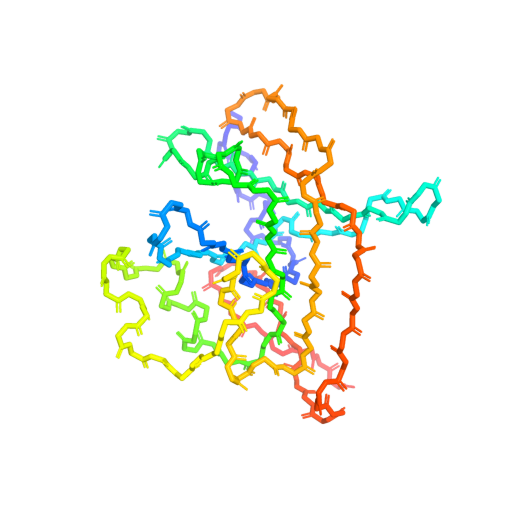92 1.00 23.50 94 LYS A O 1
ATOM 770 N N . GLU A 1 115 ? -6.123 58.031 37.369 1.00 24.10 95 GLU A N 1
ATOM 771 C CA . GLU A 1 115 ? -7.440 58.530 36.969 1.00 25.18 95 GLU A CA 1
ATOM 772 C C . GLU A 1 115 ? -7.733 59.873 37.643 1.00 26.50 95 GLU A C 1
ATOM 773 O O . GLU A 1 115 ? -7.398 60.072 38.816 1.00 28.35 95 GLU A O 1
ATOM 779 N N . GLY A 1 116 ? -8.301 60.795 36.881 1.00 24.88 96 GLY A N 1
ATOM 780 C CA . GLY A 1 116 ? -8.730 62.094 37.375 1.00 24.61 96 GLY A CA 1
ATOM 781 C C . GLY A 1 116 ? -10.222 62.173 37.385 1.00 25.36 96 GLY A C 1
ATOM 782 O O . GLY A 1 116 ? -10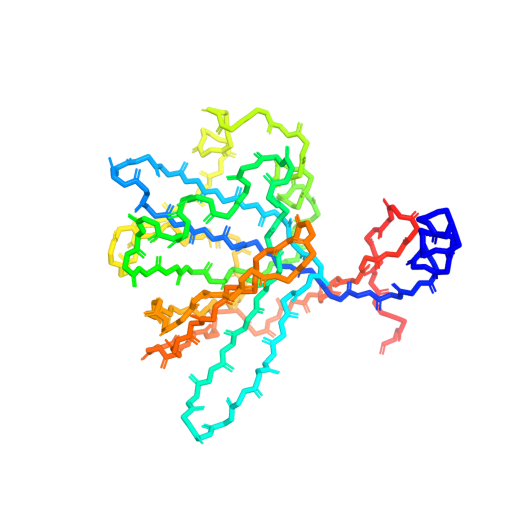.911 61.175 37.612 1.00 25.00 96 GLY A O 1
ATOM 783 N N . ILE A 1 117 ? -10.740 63.368 37.130 1.00 25.07 97 ILE A N 1
ATOM 784 C CA . ILE A 1 117 ? -12.180 63.619 37.144 1.00 25.27 97 ILE A CA 1
ATOM 785 C C . ILE A 1 117 ? -12.918 62.708 36.180 1.00 24.05 97 ILE A C 1
ATOM 786 O O . ILE A 1 117 ? -12.452 62.463 35.061 1.00 23.22 97 ILE A O 1
ATOM 791 N N . GLY A 1 118 ? -14.044 62.167 36.619 1.00 23.10 98 GLY A N 1
ATOM 792 C CA . GLY A 1 118 ? -14.802 61.242 35.781 1.00 23.22 98 GLY A CA 1
ATOM 793 C C . GLY A 1 118 ? -14.069 59.932 35.465 1.00 22.76 98 GLY A C 1
ATOM 794 O O . GLY A 1 118 ? -14.564 59.158 34.643 1.00 24.23 98 GLY A O 1
ATOM 795 N N . GLY A 1 119 ? -12.949 59.677 36.131 1.00 21.44 99 GLY A N 1
ATOM 796 C CA . GLY A 1 119 ? -12.055 58.563 35.843 1.00 21.12 99 GLY A CA 1
ATOM 797 C C . GLY A 1 119 ? -11.160 58.757 34.617 1.00 19.34 99 GLY A C 1
ATOM 798 O O . GLY A 1 119 ? -10.504 57.830 34.158 1.00 19.51 99 GLY A O 1
ATOM 799 N N . CYS A 1 120 ? -11.118 59.976 34.090 1.00 18.90 100 CYS A N 1
ATOM 800 C CA . CYS A 1 120 ? -10.321 60.239 32.885 1.00 19.06 100 CYS A CA 1
ATOM 801 C C . CYS A 1 120 ? -8.837 60.030 33.176 1.00 18.91 100 CYS A C 1
ATOM 802 O O . CYS A 1 120 ? -8.275 60.564 34.142 1.00 18.80 100 CYS A O 1
ATOM 805 N N . PRO A 1 121 ? -8.125 59.317 32.310 1.00 18.77 101 PRO A N 1
ATOM 806 C CA . PRO A 1 121 ? -6.711 59.092 32.528 1.00 18.83 101 PRO A CA 1
ATOM 807 C C . PRO A 1 121 ? -5.789 60.289 32.350 1.00 19.94 101 PRO A C 1
ATOM 808 O O . PRO A 1 121 ? -5.824 60.990 31.330 1.00 20.38 101 PRO A O 1
ATOM 812 N N . ILE A 1 122 ? -4.982 60.531 33.370 1.00 18.72 102 ILE A N 1
ATOM 813 C CA . ILE A 1 122 ? -3.911 61.510 33.337 1.00 19.21 102 ILE A CA 1
ATOM 814 C C . ILE A 1 122 ? -2.587 60.792 33.154 1.00 19.35 102 ILE A C 1
ATOM 815 O O . ILE A 1 122 ? -2.214 59.915 33.942 1.00 20.93 102 ILE A O 1
ATOM 820 N N . LEU A 1 123 ? -1.856 61.121 32.094 1.00 18.17 103 LEU A N 1
ATOM 821 C CA . LEU A 1 123 ? -0.597 60.479 31.776 1.00 19.13 103 LEU A CA 1
ATOM 822 C C . LEU A 1 123 ? 0.517 60.998 32.717 1.00 20.35 103 LEU A C 1
ATOM 823 O O . LEU A 1 123 ? 0.666 62.198 32.910 1.00 21.16 103 LEU A O 1
ATOM 828 N N . TYR A 1 124 ? 1.278 60.087 33.311 1.00 20.75 104 TYR A N 1
ATOM 829 C CA . TYR A 1 124 ? 2.351 60.458 34.227 1.00 23.34 104 TYR A CA 1
ATOM 830 C C . TYR A 1 124 ? 3.409 61.313 33.541 1.00 23.29 104 TYR A C 1
ATOM 831 O O . TYR A 1 124 ? 3.999 62.209 34.187 1.00 23.28 104 TYR A O 1
ATOM 840 N N . ASP A 1 125 ? 3.654 61.067 32.256 1.00 23.06 105 ASP A N 1
ATOM 841 C CA . ASP A 1 125 ? 4.664 61.829 31.516 1.00 24.38 105 ASP A CA 1
ATOM 842 C C . ASP A 1 125 ? 4.185 63.241 31.083 1.00 23.38 105 ASP A C 1
ATOM 843 O O . ASP A 1 125 ? 4.927 63.966 30.456 1.00 25.28 105 ASP A O 1
ATOM 848 N N . SER A 1 126 ? 2.962 63.620 31.420 1.00 22.57 106 SER A N 1
ATOM 849 C CA . SER A 1 126 ? 2.468 64.966 31.096 1.00 21.23 106 SER A CA 1
ATOM 850 C C . SER A 1 126 ? 3.186 66.016 31.965 1.00 21.97 106 SER A C 1
ATOM 851 O O . SER A 1 126 ? 3.204 65.875 33.193 1.00 22.19 106 SER A O 1
ATOM 854 N N . TYR A 1 127 ? 3.684 67.093 31.354 1.00 20.00 107 TYR A N 1
ATOM 855 C CA . TYR A 1 127 ? 4.164 68.250 32.145 1.00 19.56 107 TYR A CA 1
ATOM 856 C C . TYR A 1 127 ? 3.063 69.214 32.566 1.00 19.73 107 TYR A C 1
ATOM 857 O O . TYR A 1 127 ? 3.261 70.046 33.475 1.00 21.26 107 TYR A O 1
ATOM 866 N N . ALA A 1 128 ? 1.892 69.089 31.968 1.00 18.01 108 ALA A N 1
ATOM 867 C CA . ALA A 1 128 ? 0.717 69.832 32.350 1.00 17.56 108 ALA A CA 1
ATOM 868 C C . ALA A 1 128 ? -0.511 69.099 31.862 1.00 17.55 108 ALA A C 1
ATOM 869 O O . ALA A 1 128 ? -0.423 68.299 30.947 1.00 17.74 108 ALA A O 1
ATOM 871 N N . TYR A 1 129 ? -1.654 69.372 32.466 1.00 17.28 109 TYR A N 1
ATOM 872 C CA . TYR A 1 129 ? -2.911 68.841 31.966 1.00 17.34 109 TYR A CA 1
ATOM 873 C C . TYR A 1 129 ? -4.092 69.724 32.350 1.00 18.75 109 TYR A C 1
ATOM 874 O O . TYR A 1 129 ? -4.027 70.495 33.314 1.00 19.90 109 TYR A O 1
ATOM 883 N N . ILE A 1 130 ? -5.170 69.611 31.587 1.00 17.67 110 ILE A N 1
ATOM 884 C CA . ILE A 1 130 ? -6.420 70.272 31.899 1.00 19.30 110 ILE A CA 1
ATOM 885 C C . ILE A 1 130 ? -7.467 69.209 32.130 1.00 19.25 110 ILE A C 1
ATOM 886 O O . ILE A 1 130 ? -7.531 68.239 31.371 1.00 19.05 110 ILE A O 1
ATOM 891 N N . GLU A 1 131 ? -8.313 69.408 33.154 1.00 17.61 111 GLU A N 1
ATOM 892 C CA . GLU A 1 131 ? -9.521 68.639 33.330 1.00 19.81 111 GLU A CA 1
ATOM 893 C C . GLU A 1 131 ? -10.694 69.481 32.878 1.00 19.64 111 GLU A C 1
ATOM 894 O O . GLU A 1 131 ? -10.834 70.620 33.309 1.00 20.12 111 GLU A O 1
ATOM 900 N N . ALA A 1 132 ? -11.506 68.930 31.991 1.00 18.65 112 ALA A N 1
ATOM 901 C CA . ALA A 1 132 ? -12.618 69.617 31.401 1.00 18.89 112 ALA A CA 1
ATOM 902 C C . ALA A 1 132 ? -13.932 68.888 31.514 1.00 18.93 112 ALA A C 1
ATOM 903 O O . ALA A 1 132 ? -13.996 67.646 31.441 1.00 18.81 112 ALA A O 1
ATOM 905 N N . LYS A 1 133 ? -15.008 69.644 31.695 1.00 19.40 113 LYS A N 1
ATOM 906 C CA . LYS A 1 133 ? -16.360 69.098 31.620 1.00 19.74 113 LYS A CA 1
ATOM 907 C C . LYS A 1 133 ? -16.896 69.310 30.240 1.00 20.02 113 LYS A C 1
ATOM 908 O O . LYS A 1 133 ? -16.891 70.454 29.726 1.00 20.27 113 LYS A O 1
ATOM 914 N N . LEU A 1 134 ? -17.383 68.260 29.601 1.00 19.74 114 LEU A N 1
ATOM 915 C CA . LEU A 1 134 ? -18.009 68.409 28.298 1.00 21.11 114 LEU A CA 1
ATOM 916 C C . LEU A 1 134 ? -19.097 69.481 28.331 1.00 21.15 114 LEU A C 1
ATOM 917 O O . LEU A 1 134 ? -20.064 69.405 29.106 1.00 20.39 114 LEU A O 1
ATOM 922 N N . TYR A 1 135 ? -18.923 70.482 27.478 1.00 20.19 115 TYR A N 1
ATOM 923 C CA . TYR A 1 135 ? -19.783 71.657 27.404 1.00 21.25 115 TYR A CA 1
ATOM 924 C C . TYR A 1 135 ? -20.705 71.666 26.200 1.00 21.84 115 TYR A C 1
ATOM 925 O O . TYR A 1 135 ? -21.881 72.080 26.281 1.00 23.00 115 TYR A O 1
ATOM 934 N N . ASP A 1 136 ? -20.192 71.262 25.042 1.00 20.72 116 ASP A N 1
ATOM 935 C CA . ASP A 1 136 ? -20.989 71.154 23.831 1.00 20.99 116 ASP A CA 1
ATOM 936 C C . ASP A 1 136 ? -20.246 70.265 22.834 1.00 20.44 116 ASP A C 1
ATOM 937 O O . ASP A 1 136 ? -19.044 70.104 22.944 1.00 20.09 116 ASP A O 1
ATOM 942 N N . THR A 1 137 ? -20.972 69.698 21.889 1.00 21.31 117 THR A N 1
ATOM 943 C CA . THR A 1 137 ? -20.414 69.087 20.690 1.00 20.71 117 THR A CA 1
ATOM 944 C C . THR A 1 137 ? -21.166 69.588 19.485 1.00 22.27 117 THR A C 1
ATOM 945 O O . THR A 1 137 ? -22.400 69.764 19.546 1.00 22.91 117 THR A O 1
ATOM 949 N N . ILE A 1 138 ? -20.433 69.891 18.419 1.00 21.15 118 ILE A N 1
ATOM 950 C CA . ILE A 1 138 ? -21.001 70.507 17.238 1.00 21.70 118 ILE A CA 1
ATOM 951 C C . ILE A 1 138 ? -20.483 69.818 15.989 1.00 21.31 118 ILE A C 1
ATOM 952 O O . ILE A 1 138 ? -19.303 69.962 15.638 1.00 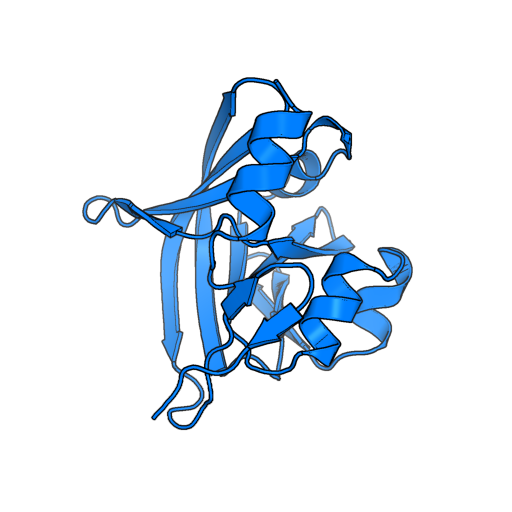21.27 118 ILE A O 1
ATOM 957 N N . ASP A 1 139 ? -21.328 69.056 15.303 1.00 20.79 119 ASP A N 1
ATOM 958 C CA . ASP A 1 139 ? -20.927 68.412 14.071 1.00 21.27 119 ASP A CA 1
ATOM 959 C C . ASP A 1 139 ? -20.830 69.472 12.974 1.00 21.76 119 ASP A C 1
ATOM 960 O O . ASP A 1 139 ? -21.769 70.233 12.751 1.00 22.58 119 ASP A O 1
ATOM 965 N N . VAL A 1 140 ? -19.680 69.507 12.314 1.00 20.79 120 VAL A N 1
ATOM 966 C CA . VAL A 1 140 ? -19.436 70.351 11.154 1.00 20.64 120 VAL A CA 1
ATOM 967 C C . VAL A 1 140 ? -18.665 69.544 10.133 1.00 19.78 120 VAL A C 1
ATOM 968 O O . VAL A 1 140 ? -17.528 69.135 10.363 1.00 19.83 120 VAL A O 1
ATOM 972 N N . GLY A 1 141 ? -19.286 69.268 8.974 1.00 19.36 121 GLY A N 1
ATOM 973 C CA . GLY A 1 141 ? -18.638 68.438 7.986 1.00 18.82 121 GLY A CA 1
ATOM 974 C C . GLY A 1 141 ? -18.417 67.076 8.618 1.00 19.04 121 GLY A C 1
ATOM 975 O O . GLY A 1 141 ? -19.268 66.582 9.395 1.00 21.08 121 GLY A O 1
ATOM 976 N N . ASP A 1 142 ? -17.271 66.485 8.312 1.00 18.64 122 ASP A N 1
ATOM 977 C CA . ASP A 1 142 ? -16.932 65.139 8.751 1.00 17.75 122 ASP A CA 1
ATOM 978 C C . ASP A 1 142 ? -16.249 65.051 10.131 1.00 17.85 122 ASP A C 1
ATOM 979 O O . ASP A 1 142 ? -15.742 63.990 10.488 1.00 18.14 122 ASP A O 1
ATOM 984 N N . HIS A 1 143 ? -16.268 66.151 10.887 1.00 17.04 123 HIS A N 1
ATOM 985 C CA . HIS A 1 143 ? -15.784 66.197 12.270 1.00 16.24 123 HIS A CA 1
ATOM 986 C C . HIS A 1 143 ? -16.821 66.725 13.246 1.00 17.09 123 HIS A C 1
ATOM 987 O O . HIS A 1 143 ? -17.868 67.268 12.860 1.00 17.96 123 HIS A O 1
ATOM 994 N N . SER A 1 144 ? -16.549 66.526 14.532 1.00 17.40 124 SER A N 1
ATOM 995 C CA . SER A 1 144 ? -17.327 67.097 15.578 1.00 16.76 124 SER A CA 1
ATOM 996 C C . SER A 1 144 ? -16.401 67.984 16.408 1.00 16.88 124 SER A C 1
ATOM 997 O O . SER A 1 144 ? -15.332 67.562 16.806 1.00 16.98 124 SER A O 1
ATOM 1000 N N . ILE A 1 145 ? -16.832 69.224 16.672 1.00 16.43 125 ILE A N 1
ATOM 1001 C CA . ILE A 1 145 ? -16.042 70.117 17.536 1.00 15.83 125 ILE A CA 1
ATOM 1002 C C . ILE A 1 145 ? -16.409 69.744 18.950 1.00 16.33 125 ILE A C 1
ATOM 1003 O O . ILE A 1 145 ? -17.593 69.842 19.352 1.00 17.11 125 ILE A O 1
ATOM 1008 N N . ILE A 1 146 ? -15.436 69.249 19.700 1.00 16.12 126 ILE A N 1
ATOM 1009 C CA . ILE A 1 146 ? -15.628 68.866 21.088 1.00 16.28 126 ILE A CA 1
ATOM 1010 C C . ILE A 1 146 ? -15.195 70.013 21.977 1.00 15.47 126 ILE A C 1
ATOM 1011 O O . ILE A 1 146 ? -14.031 70.446 21.940 1.00 16.19 126 ILE A O 1
ATOM 1016 N N . VAL A 1 147 ? -16.134 70.521 22.782 1.00 15.59 127 VAL A N 1
ATOM 1017 C CA . VAL A 1 147 ? -15.884 71.715 23.600 1.00 16.97 127 VAL A CA 1
ATOM 1018 C C . VAL A 1 147 ? -15.988 71.341 25.062 1.00 16.91 127 VAL A C 1
ATOM 1019 O O . VAL A 1 147 ? -16.977 70.735 25.462 1.00 18.00 127 VAL A O 1
ATOM 1023 N N . GLY A 1 148 ? -14.970 71.667 25.827 1.00 17.10 128 GLY A N 1
ATOM 1024 C CA . GLY A 1 148 ? -14.905 71.411 27.251 1.00 17.60 128 GLY A CA 1
ATOM 1025 C C . GLY A 1 148 ? -14.754 72.683 28.047 1.00 19.25 128 GLY A C 1
ATOM 1026 O O . GLY A 1 14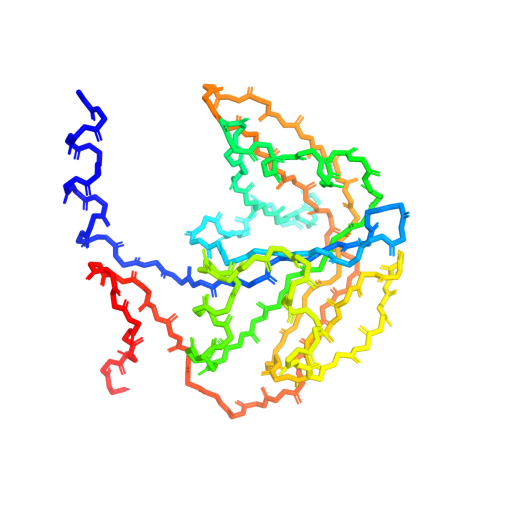8 ? -14.023 73.570 27.667 1.00 17.90 128 GLY A O 1
ATOM 1027 N N . GLU A 1 149 ? -15.478 72.773 29.168 1.00 19.24 129 GLU A N 1
ATOM 1028 C CA . GLU A 1 149 ? -15.237 73.835 30.138 1.00 19.96 129 GLU A CA 1
ATOM 1029 C C . GLU A 1 149 ? -14.133 73.455 31.082 1.00 20.12 129 GLU A C 1
ATOM 1030 O O . GLU A 1 149 ? -14.154 72.376 31.693 1.00 20.10 129 GLU A O 1
ATOM 1036 N N . VAL A 1 150 ? -13.132 74.315 31.215 1.00 18.98 130 VAL A N 1
ATOM 1037 C CA . VAL A 1 150 ? -12.001 74.047 32.060 1.00 20.31 130 VAL A CA 1
ATOM 1038 C C . VAL A 1 150 ? -12.472 74.083 33.497 1.00 22.12 130 VAL A C 1
ATOM 1039 O O . VAL A 1 150 ? -12.968 75.121 33.966 1.00 21.60 130 VAL A O 1
ATOM 1043 N N . ILE A 1 151 ? -12.352 72.935 34.163 1.00 21.46 131 ILE A N 1
ATOM 1044 C CA . ILE A 1 151 ? -12.668 72.782 35.586 1.00 22.81 131 ILE A CA 1
ATOM 1045 C C . ILE A 1 151 ? -11.431 72.997 36.454 1.00 22.62 131 ILE A C 1
ATOM 1046 O O . ILE A 1 151 ? -11.515 73.524 37.578 1.00 23.37 131 ILE A O 1
ATOM 1051 N N . ASP A 1 152 ? -10.272 72.562 35.962 1.00 22.48 132 ASP A N 1
ATOM 1052 C CA . ASP A 1 152 ? -9.007 72.719 36.649 1.00 24.15 132 ASP A CA 1
ATOM 1053 C C . ASP A 1 152 ? -7.872 72.565 35.635 1.00 24.54 132 ASP A C 1
ATOM 1054 O O . ASP A 1 152 ? -8.004 71.871 34.608 1.00 22.88 132 ASP A O 1
ATOM 1059 N N . GLY A 1 153 ? -6.761 73.207 35.943 1.00 24.77 133 GLY A N 1
ATOM 1060 C CA . GLY A 1 153 ? -5.532 73.045 35.195 1.00 25.27 133 GLY A CA 1
ATOM 1061 C C . GLY A 1 153 ? -4.383 72.860 36.136 1.00 25.90 133 GLY A C 1
ATOM 1062 O O . GLY A 1 153 ? -4.379 73.414 37.222 1.00 26.87 133 GLY A O 1
ATOM 1063 N N . TYR A 1 154 ? -3.377 72.124 35.703 1.00 25.80 134 TYR A N 1
ATOM 1064 C CA . TYR A 1 154 ? -2.231 71.767 36.508 1.00 27.24 134 TYR A CA 1
ATOM 1065 C C . TYR A 1 154 ? -0.957 71.860 35.705 1.00 28.00 134 TYR A C 1
ATOM 1066 O O . TYR A 1 154 ? -0.878 71.337 34.589 1.00 25.37 134 TYR A O 1
ATOM 1075 N N . GLN A 1 155 ? 0.044 72.533 36.267 1.00 28.83 135 GLN A N 1
ATOM 1076 C CA . GLN A 1 155 ? 1.381 72.554 35.693 1.00 31.36 135 GLN A CA 1
ATOM 1077 C C . GLN A 1 155 ? 2.283 71.758 36.626 1.00 32.90 135 GLN A C 1
ATOM 1078 O O . GLN A 1 155 ? 2.722 72.262 37.659 1.00 33.91 135 GLN A O 1
ATOM 1084 N N . ILE A 1 156 ? 2.568 70.522 36.231 1.00 33.35 136 ILE A N 1
ATOM 1085 C CA . ILE A 1 156 ? 3.271 69.516 37.034 1.00 34.70 136 ILE A CA 1
ATOM 1086 C C . ILE A 1 156 ? 4.773 69.729 37.008 1.00 34.88 136 ILE A C 1
ATOM 1087 O O . ILE A 1 156 ? 5.442 69.656 38.040 1.00 35.69 136 ILE A O 1
ATOM 1092 N N . ARG A 1 157 ? 5.302 69.983 35.820 1.00 35.01 137 ARG A N 1
ATOM 1093 C CA . ARG A 1 157 ? 6.727 70.063 35.579 1.00 35.29 137 ARG A CA 1
ATOM 1094 C C . ARG A 1 157 ? 7.014 71.410 34.905 1.00 35.84 137 ARG A C 1
ATOM 1095 O O . ARG A 1 157 ? 6.354 71.790 33.927 1.00 34.47 137 ARG A O 1
ATOM 1103 N N . ASP A 1 158 ? 7.995 72.140 35.436 1.00 36.58 138 ASP A N 1
ATOM 1104 C CA . ASP A 1 158 ? 8.328 73.457 34.907 1.00 37.46 138 ASP A CA 1
ATOM 1105 C C . ASP A 1 158 ? 9.335 73.363 33.784 1.00 36.53 138 ASP A C 1
ATOM 1106 O O . ASP A 1 158 ? 9.396 74.266 32.943 1.00 37.74 138 ASP A O 1
ATOM 1111 N N . ASN A 1 159 ? 10.095 72.272 33.755 1.00 36.34 139 ASN A N 1
ATOM 1112 C CA . ASN A 1 159 ? 11.130 72.071 32.744 1.00 35.94 139 ASN A CA 1
ATOM 1113 C C . ASN A 1 159 ? 10.747 71.045 31.712 1.00 34.48 139 ASN A C 1
ATOM 1114 O O . ASN A 1 159 ? 10.702 69.846 31.980 1.00 34.63 139 ASN A O 1
ATOM 1119 N N . PHE A 1 160 ? 10.472 71.539 30.514 1.00 32.35 140 PHE A N 1
ATOM 1120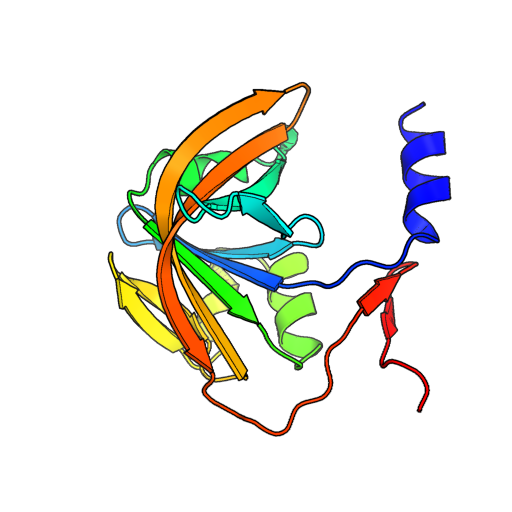 C CA . PHE A 1 160 ? 10.020 70.685 29.431 1.00 31.21 140 PHE A CA 1
ATOM 1121 C C . PHE A 1 160 ? 10.332 71.318 28.094 1.00 30.26 140 PHE A C 1
ATOM 1122 O O . PHE A 1 160 ? 10.582 72.510 28.022 1.00 30.34 140 PHE A O 1
ATOM 1130 N N . THR A 1 161 ? 10.278 70.501 27.051 1.00 30.18 141 THR A N 1
ATOM 1131 C CA . THR A 1 161 ? 10.554 70.939 25.686 1.00 30.08 141 THR A CA 1
ATOM 1132 C C . THR A 1 161 ? 9.295 70.712 24.844 1.00 29.02 141 THR A C 1
ATOM 1133 O O . THR A 1 161 ? 9.042 69.613 24.390 1.00 29.10 141 THR A O 1
ATOM 1137 N N . PRO A 1 162 ? 8.503 71.743 24.615 1.00 27.57 142 PRO A N 1
ATOM 1138 C CA . PRO A 1 162 ? 7.247 71.546 23.880 1.00 26.77 142 PRO A CA 1
ATOM 1139 C C . PRO A 1 162 ? 7.548 71.145 22.444 1.00 25.44 142 PRO A C 1
ATOM 1140 O O . PRO A 1 162 ? 8.549 71.545 21.838 1.00 25.97 142 PRO A O 1
ATOM 1144 N N . LEU A 1 163 ? 6.669 70.324 21.900 1.00 24.35 143 LEU A N 1
ATOM 1145 C CA . LEU A 1 163 ? 6.831 69.809 20.558 1.00 24.11 143 LEU A CA 1
ATOM 1146 C C . LEU A 1 163 ? 5.810 70.430 19.643 1.00 23.82 143 LEU A C 1
ATOM 1147 O O . LEU A 1 163 ? 4.689 70.740 20.058 1.00 23.26 143 LEU A O 1
ATOM 1152 N N . VAL A 1 164 ? 6.184 70.560 18.381 1.00 23.49 144 VAL A N 1
ATOM 1153 C CA . VAL A 1 164 ? 5.260 70.941 17.338 1.00 23.41 144 VAL A CA 1
ATOM 1154 C C . VAL A 1 164 ? 5.329 69.944 16.222 1.00 22.40 144 VAL A C 1
ATOM 1155 O O . VAL A 1 164 ? 6.417 69.471 15.869 1.00 22.65 144 VAL A O 1
ATOM 1159 N N . TYR A 1 165 ? 4.169 69.606 15.717 1.00 19.37 145 TYR A N 1
ATOM 1160 C CA . TYR A 1 165 ? 4.002 68.632 14.652 1.00 18.63 145 TYR A CA 1
ATOM 1161 C C . TYR A 1 165 ? 3.909 69.296 13.311 1.00 19.47 145 TYR A C 1
ATOM 1162 O O . TYR A 1 165 ? 3.122 70.202 13.115 1.00 19.43 145 TYR A O 1
ATOM 1171 N N . MET A 1 166 ? 4.738 68.839 12.374 1.00 18.66 146 MET A N 1
ATOM 1172 C CA . MET A 1 166 ? 4.667 69.322 10.988 1.00 18.71 146 MET A CA 1
ATOM 1173 C C . MET A 1 166 ? 5.261 68.269 10.062 1.00 18.46 146 MET A C 1
ATOM 1174 O O . MET A 1 166 ? 6.281 67.703 10.387 1.00 18.98 146 MET A O 1
ATOM 1179 N N . ASN A 1 167 ? 4.580 67.978 8.960 1.00 18.42 147 ASN A N 1
ATOM 1180 C CA . ASN A 1 167 ? 5.088 67.091 7.926 1.00 19.03 147 ASN A CA 1
ATOM 1181 C C . ASN A 1 167 ? 5.481 65.726 8.506 1.00 19.40 147 ASN A C 1
ATOM 1182 O O . ASN A 1 167 ? 6.558 65.188 8.224 1.00 19.01 147 ASN A O 1
ATOM 1187 N N . ARG A 1 168 ? 4.608 65.241 9.383 1.00 18.33 148 ARG A N 1
ATOM 1188 C CA . ARG A 1 168 ? 4.718 63.920 10.041 1.00 18.89 148 ARG A CA 1
ATOM 1189 C C . ARG A 1 168 ? 5.806 63.800 11.051 1.00 19.64 148 ARG A C 1
ATOM 1190 O O . ARG A 1 168 ? 6.031 62.693 11.571 1.00 21.25 148 ARG A O 1
ATOM 1198 N N . LYS A 1 169 ? 6.428 64.918 11.400 1.00 19.34 149 LYS A N 1
ATOM 1199 C CA . LYS A 1 169 ? 7.519 64.954 12.350 1.00 20.87 149 LYS A CA 1
ATOM 1200 C C . LYS A 1 169 ? 7.190 65.791 13.569 1.00 21.69 149 LYS A C 1
ATOM 1201 O O . LYS A 1 169 ? 6.340 66.684 13.501 1.00 19.76 149 LYS A O 1
ATOM 1207 N N . TYR A 1 170 ? 7.870 65.482 14.674 1.00 21.02 150 TYR A N 1
ATOM 1208 C CA . TYR A 1 170 ? 7.713 66.196 15.935 1.00 22.03 150 TYR A CA 1
ATOM 1209 C C . TYR A 1 170 ? 8.992 66.986 16.193 1.00 23.69 150 TYR A C 1
ATOM 1210 O O . TYR A 1 170 ? 10.031 66.411 16.536 1.00 24.00 150 TYR A O 1
ATOM 1219 N N . TYR A 1 171 ? 8.911 68.295 16.039 1.00 25.26 151 TYR A N 1
ATOM 1220 C CA . TYR A 1 171 ? 10.051 69.190 16.177 1.00 26.78 151 TYR A CA 1
ATOM 1221 C C . TYR A 1 171 ? 10.095 69.876 17.531 1.00 29.74 151 TYR A C 1
ATOM 1222 O O . TYR A 1 171 ? 9.048 70.144 18.140 1.00 30.20 151 TYR A O 1
ATOM 1231 N N . LYS A 1 172 ? 11.307 70.185 17.975 1.00 31.36 152 LYS A N 1
ATOM 1232 C CA . LYS A 1 172 ? 11.542 71.178 19.011 1.00 33.75 152 LYS A CA 1
ATOM 1233 C C . LYS A 1 172 ? 11.602 72.549 18.336 1.00 34.72 152 LYS A C 1
ATOM 1234 O O . LYS A 1 172 ? 11.768 72.645 17.112 1.00 34.20 152 LYS A O 1
ATOM 1240 N N . LEU A 1 173 ? 11.436 73.595 19.137 1.00 35.55 153 LEU A N 1
ATOM 1241 C CA . LEU A 1 173 ? 11.539 74.956 18.659 1.00 36.74 153 LEU A CA 1
ATOM 1242 C C . LEU A 1 173 ? 13.004 75.354 18.684 1.00 37.50 153 LEU A C 1
ATOM 1243 O O . LEU A 1 173 ? 13.729 74.969 19.594 1.00 38.12 153 LEU A O 1
ATOM 1248 N N . SER A 1 174 ? 13.437 76.108 17.681 1.00 38.24 154 SER A N 1
ATOM 1249 C CA . SER A 1 174 ? 14.816 76.599 17.642 1.00 39.70 154 SER A CA 1
ATOM 1250 C C . SER A 1 174 ? 15.067 77.644 18.710 1.00 40.63 154 SER A C 1
ATOM 1251 O O . SER A 1 174 ? 14.370 78.649 18.758 1.00 40.22 154 SER A O 1
ATOM 1254 N N . SER A 1 175 ? 16.072 77.409 19.553 1.00 41.94 155 SER A N 1
ATOM 1255 C CA . SER A 1 175 ? 16.544 78.423 20.497 1.00 43.26 155 SER A CA 1
ATOM 1256 C C . SER A 1 175 ? 15.478 78.632 21.581 1.00 43.56 155 SER A C 1
ATOM 1257 O O . SER A 1 175 ? 15.378 79.711 22.174 1.00 45.27 155 SER A O 1
#

Foldseek 3Di:
DVVVVCVVQLAPKAFKWKKWAQQVNQTFIAIFRAWDFDDVVQGKIKGKAFQVVPRVVSLVRAFKMKIFFAQDVVLNCLRHPPDGVCSVVPFDWFADPSRITYGPRGQKMFIWTFDDWDDDPRIIITMTGTPDIDGNHPDHFTWIDHNNDTDTDDD

Nearest PDB structures (foldseek):
  2d38-assembly1_A  TM=1.005E+00  e=4.781E-31  Sulfurisphaera tokodaii str. 7
  5zc2-assembly1_A  TM=9.177E-01  e=4.158E-15  Acinetobacter baumannii
  2qck-assembly1_A  TM=9.167E-01  e=6.152E-15  Arthrobacter sp. FB24
  4xj2-assembly1_A  TM=8.916E-01  e=3.267E-13  Paracoccus denitrificans PD1222
  4f07-assembly6_K  TM=7.960E-01  e=5.067E-12  Pseudomonas sp. Y2

Secondary structure (DSSP, 8-state):
-HHHHHHHHTTS-EE-EEEEEEETTEEEEEEES--EEEETTTTEEEEEEEGGGTTTHHHHT-SEEEEEEE--HHHHHHHHHS-GGGGGGSS-EEE-GGGPEEETTEEEEEEEEEEEEEEETTEEEEEEEEEEEEE--S-----EEETTEEEPPP-

Sequence (155 aa):
MAEVIKSIMRKFPLGVAIVTTNWKGELVGMTVNTFNSLSLNPPLVSFFADRMKGNDIPYKESKYFVVNFTDNEELFNIFALKPVKERFREIKYKEGIGGCPILYDSYAYIEAKLYDTIDVGDHSIIVGEVIDGYQIRDNFTPLVYMNRKYYKLSS

B-factor: mean 22.56, std 7.02, range [12.35, 56.91]

Organism: Sulfurisphaera tokodaii (strain DSM 16993 / JCM 10545 / NBRC 100140 / 7) (NCBI:txid273063)

Radius of gyration: 14.98 Å; Cα contacts (8 Å, |Δi|>4): 336; chains: 1; bounding box: 38×35×40 Å

InterPro domains:
  IPR002563 Flavin reductase like domain [PF01613] (9-153)
  IPR002563 Flavin reductase like domain [SM00903] (9-152)
  IPR012349 FMN-binding split barrel [G3DSA:2.30.110.10] (1-156)
  IPR050268 NADH-dependent flavin reductase [PTHR30466] (3-154)

Solvent-accessible surface area: 9212 Å² total; per-residue (Å²): 168,66,122,68,106,118,61,118,83,90,141,108,70,46,42,17,1,0,0,0,0,28,67,165,58,78,31,14,6,23,28,9,51,44,40,93,82,100,32,149,138,55,58,15,8,8,0,91,0,27,90,124,157,20,44,9,73,14,5,72,85,10,160,56,0,0,0,0,40,3,35,46,96,103,6,0,53,7,1,53,138,78,77,76,170,39,22,27,184,72,28,156,88,126,97,23,48,50,16,1,0,8,2,160,60,3,22,14,14,30,12,0,98,42,114,69,42,74,81,89,64,74,61,0,43,0,4,0,48,42,73,68,51,79,102,109,83,118,128,70,64,56,12,35,60,46,40,170,101,52,92,138,109,116,166

CATH classification: 2.30.110.10